Protein AF-A0A0J5GHK7-F1 (afdb_monomer)

Radius of gyration: 38.24 Å; Cα contacts (8 Å, |Δi|>4): 90; chains: 1; bounding box: 72×22×119 Å

Foldseek 3Di:
DVVVVVVVVVVVVVVVVVVVVVVVVVVVVVVVVVVVVVVVVVVVVVVLVVQLVVLLVVLVVVLVVQLVVLVVVLVVVLVCLCVVQPQPHDWAALVVVQVVVCVVVVHDGDPVCRVVRDTHRPSVVSSVVSVVVSVVSSVVSVVVSVVSSVVSSVD

Mean predicted aligned error: 7.64 Å

Secondary structure (DSSP, 8-state):
-HHHHHHHHHHHHHHHHHHHHHHHHHHHHHHHHHHHHHHHHHHHHHHHHHHHHHHHHHHHHHHHHHHHHHHHHHHHHHHHHHHHS-TTSPPBPHHHHHHHHHHHHT----GGGGTTPPPB-HHHHHHHHHHHHHHHHHHHHHHHHHHHHHHHHT-

Structure (mmCIF, N/CA/C/O backbone):
data_AF-A0A0J5GHK7-F1
#
_entry.id   AF-A0A0J5GHK7-F1
#
loop_
_atom_site.group_PDB
_atom_site.id
_atom_site.type_symbol
_atom_site.label_atom_id
_atom_site.label_alt_id
_atom_site.label_comp_id
_atom_site.label_asym_id
_atom_site.label_entity_id
_atom_site.label_seq_id
_atom_site.pdbx_PDB_ins_code
_atom_site.Cartn_x
_atom_site.Cartn_y
_atom_site.Cartn_z
_atom_site.occupancy
_atom_site.B_iso_or_equiv
_atom_site.auth_seq_id
_atom_site.auth_comp_id
_atom_site.auth_asym_id
_atom_site.auth_atom_id
_atom_site.pdbx_PDB_model_num
ATOM 1 N N . MET A 1 1 ? 35.322 -12.577 -87.620 1.00 59.97 1 MET A N 1
ATOM 2 C CA . MET A 1 1 ? 34.103 -12.730 -86.787 1.00 59.97 1 MET A CA 1
ATOM 3 C C . MET A 1 1 ? 34.398 -13.247 -85.381 1.00 59.97 1 MET A C 1
ATOM 5 O O . MET A 1 1 ? 34.028 -12.570 -84.433 1.00 59.97 1 MET A O 1
ATOM 9 N N . LEU A 1 2 ? 35.104 -14.375 -85.221 1.00 67.56 2 LEU A N 1
ATOM 10 C CA . LEU A 1 2 ? 35.349 -15.012 -83.913 1.00 67.56 2 LEU A CA 1
ATOM 11 C C . LEU A 1 2 ? 36.023 -14.091 -82.870 1.00 67.56 2 LEU A C 1
ATOM 13 O O . LEU A 1 2 ? 35.611 -14.043 -81.716 1.00 67.56 2 LEU A O 1
ATOM 17 N N . GLN A 1 3 ? 36.999 -13.280 -83.288 1.00 76.12 3 GLN A N 1
ATOM 18 C CA . GLN A 1 3 ? 37.714 -12.345 -82.407 1.00 76.12 3 GLN A CA 1
ATOM 19 C C . GLN A 1 3 ? 36.841 -11.184 -81.893 1.00 76.12 3 GLN A C 1
ATOM 21 O O . GLN A 1 3 ? 37.066 -10.679 -80.798 1.00 76.12 3 GLN A O 1
ATOM 26 N N . ILE A 1 4 ? 35.829 -10.763 -82.660 1.00 78.06 4 ILE A N 1
ATOM 27 C CA . ILE A 1 4 ? 34.881 -9.719 -82.237 1.00 78.06 4 ILE A CA 1
ATOM 28 C C . ILE A 1 4 ? 33.934 -10.291 -81.175 1.00 78.06 4 ILE A C 1
ATOM 30 O O . ILE A 1 4 ? 33.697 -9.644 -80.160 1.00 78.06 4 ILE A O 1
ATOM 34 N N . ILE A 1 5 ? 33.477 -11.534 -81.360 1.00 83.50 5 ILE A N 1
ATOM 35 C CA . ILE A 1 5 ? 32.614 -12.248 -80.407 1.00 83.50 5 ILE A CA 1
ATOM 36 C C . ILE A 1 5 ? 33.322 -12.427 -79.053 1.00 83.50 5 ILE A C 1
ATOM 38 O O . ILE A 1 5 ? 32.746 -12.104 -78.018 1.00 83.50 5 ILE A O 1
ATOM 42 N N . TYR A 1 6 ? 34.594 -12.841 -79.044 1.00 86.69 6 TYR A N 1
ATOM 43 C CA . TYR A 1 6 ? 35.375 -12.974 -77.805 1.00 86.69 6 TYR A CA 1
ATOM 44 C C . TYR A 1 6 ? 35.573 -11.649 -77.055 1.00 86.69 6 TYR A C 1
ATOM 46 O O . TYR A 1 6 ? 35.538 -11.633 -75.827 1.00 86.69 6 TYR A O 1
ATOM 54 N N . ARG A 1 7 ? 35.748 -10.526 -77.765 1.00 85.81 7 ARG A N 1
ATOM 55 C CA . ARG A 1 7 ? 35.873 -9.200 -77.132 1.00 85.81 7 ARG A CA 1
ATOM 56 C C . ARG A 1 7 ? 34.568 -8.774 -76.460 1.00 85.81 7 ARG A C 1
ATOM 58 O O . ARG A 1 7 ? 34.609 -8.279 -75.340 1.00 85.81 7 ARG A O 1
ATOM 65 N N . TRP A 1 8 ? 33.424 -9.012 -77.101 1.00 89.19 8 TRP A N 1
ATOM 66 C CA . TRP A 1 8 ? 32.116 -8.744 -76.496 1.00 89.19 8 TRP A CA 1
ATOM 67 C C . TRP A 1 8 ? 31.829 -9.646 -75.292 1.00 89.19 8 TRP A C 1
ATOM 69 O O . TRP A 1 8 ? 31.352 -9.154 -74.274 1.00 89.19 8 TRP A O 1
ATOM 79 N N . LEU A 1 9 ? 32.188 -10.932 -75.357 1.00 91.31 9 LEU A N 1
ATOM 80 C CA . LEU A 1 9 ? 32.082 -11.844 -74.211 1.00 91.31 9 LEU A CA 1
ATOM 81 C C . LEU A 1 9 ? 32.962 -11.399 -73.036 1.00 91.31 9 LEU A C 1
ATOM 83 O O . LEU A 1 9 ? 32.498 -11.391 -71.899 1.00 91.31 9 LEU A O 1
ATOM 87 N N . ALA A 1 10 ? 34.201 -10.976 -73.300 1.00 90.62 10 ALA A N 1
ATOM 88 C CA . ALA A 1 10 ? 35.095 -10.455 -72.268 1.00 90.62 10 ALA A CA 1
ATOM 89 C C . ALA A 1 10 ? 34.550 -9.168 -71.624 1.00 90.62 10 ALA A C 1
ATOM 91 O O . ALA A 1 10 ? 34.619 -9.015 -70.406 1.00 90.62 10 ALA A O 1
ATOM 92 N N . LEU A 1 11 ? 33.962 -8.265 -72.417 1.00 92.06 11 LEU A N 1
ATOM 93 C CA . LEU A 1 11 ? 33.327 -7.047 -71.906 1.00 92.06 11 LEU A CA 1
ATOM 94 C C . LEU A 1 11 ? 32.086 -7.350 -71.056 1.00 92.06 11 LEU A C 1
ATOM 96 O O . LEU A 1 11 ? 31.914 -6.739 -70.005 1.00 92.06 11 LEU A O 1
ATOM 100 N N . LEU A 1 12 ? 31.250 -8.307 -71.466 1.00 93.56 12 LEU A N 1
ATOM 101 C CA . LEU A 1 12 ? 30.091 -8.741 -70.680 1.00 93.56 12 LEU A CA 1
ATOM 102 C C . LEU A 1 12 ? 30.509 -9.400 -69.363 1.00 93.56 12 LEU A C 1
ATOM 104 O O . LEU A 1 12 ? 29.939 -9.092 -68.319 1.00 93.56 12 LEU A O 1
ATOM 108 N N . ALA A 1 13 ? 31.531 -10.258 -69.394 1.00 93.69 13 ALA A N 1
ATOM 109 C CA . ALA A 1 13 ? 32.087 -10.866 -68.190 1.00 93.69 13 ALA A CA 1
ATOM 110 C C . ALA A 1 13 ? 32.645 -9.803 -67.230 1.00 93.69 13 ALA A C 1
ATOM 112 O O . ALA A 1 13 ? 32.375 -9.851 -66.030 1.00 93.69 13 ALA A O 1
ATOM 113 N N . LEU A 1 14 ? 33.361 -8.803 -67.757 1.00 94.19 14 LEU A N 1
ATOM 114 C CA . LEU A 1 14 ? 33.880 -7.687 -66.968 1.00 94.19 14 LEU A CA 1
ATOM 115 C C . LEU A 1 14 ? 32.752 -6.843 -66.358 1.00 94.19 14 LEU A C 1
ATOM 117 O O . LEU A 1 14 ? 32.805 -6.512 -65.175 1.00 94.19 14 LEU A O 1
ATOM 121 N N . ALA A 1 15 ? 31.716 -6.526 -67.136 1.00 93.69 15 ALA A N 1
ATOM 122 C CA . ALA A 1 15 ? 30.556 -5.785 -66.650 1.00 93.69 15 ALA A CA 1
ATOM 123 C C . ALA A 1 15 ? 29.826 -6.551 -65.533 1.00 93.69 15 ALA A C 1
ATOM 125 O O . ALA A 1 15 ? 29.527 -5.976 -64.488 1.00 93.69 15 ALA A O 1
ATOM 126 N N . GLY A 1 16 ? 29.611 -7.859 -65.710 1.00 95.75 16 GLY A N 1
ATOM 127 C CA . GLY A 1 16 ? 29.026 -8.723 -64.684 1.00 95.75 16 GLY A CA 1
ATOM 128 C C . GLY A 1 16 ? 29.860 -8.766 -63.402 1.00 95.75 16 GLY A C 1
ATOM 129 O O . GLY A 1 16 ? 29.308 -8.637 -62.310 1.00 95.75 16 GLY A O 1
ATOM 130 N N . ALA A 1 17 ? 31.188 -8.867 -63.520 1.00 94.56 17 ALA A N 1
ATOM 131 C CA . ALA A 1 17 ? 32.093 -8.864 -62.372 1.00 94.56 17 ALA A CA 1
ATOM 132 C C . ALA A 1 17 ? 32.051 -7.538 -61.592 1.00 94.56 17 ALA A C 1
ATOM 134 O O . ALA A 1 17 ? 32.010 -7.553 -60.362 1.00 94.56 17 ALA A O 1
ATOM 135 N N . LEU A 1 18 ? 32.006 -6.395 -62.285 1.00 95.38 18 LEU A N 1
ATOM 136 C CA . LEU A 1 18 ? 31.895 -5.078 -61.649 1.00 95.38 18 LEU A CA 1
ATOM 137 C C . LEU A 1 18 ? 30.556 -4.897 -60.921 1.00 95.38 18 LEU A C 1
ATOM 139 O O . LEU A 1 18 ? 30.536 -4.375 -59.805 1.00 95.38 18 LEU A O 1
ATOM 143 N N . LEU A 1 19 ? 29.452 -5.362 -61.514 1.00 93.81 19 LEU A N 1
ATOM 144 C CA . LEU A 1 19 ? 28.129 -5.327 -60.883 1.00 93.81 19 LEU A CA 1
ATOM 145 C C . LEU A 1 19 ? 28.069 -6.225 -59.640 1.00 93.81 19 LEU A C 1
ATOM 147 O O . LEU A 1 19 ? 27.614 -5.777 -58.588 1.00 93.81 19 LEU A O 1
ATOM 151 N N . ALA A 1 20 ? 28.575 -7.458 -59.732 1.00 92.31 20 ALA A N 1
ATOM 152 C CA . ALA A 1 20 ? 28.639 -8.383 -58.602 1.00 92.31 20 ALA A CA 1
ATOM 153 C C . ALA A 1 20 ? 29.509 -7.826 -57.464 1.00 92.31 20 ALA A C 1
ATOM 155 O O . ALA A 1 20 ? 29.100 -7.846 -56.305 1.00 92.31 20 ALA A O 1
ATOM 156 N N . PHE A 1 21 ? 30.674 -7.262 -57.792 1.00 92.81 21 PHE A N 1
ATOM 157 C CA . PHE A 1 21 ? 31.558 -6.630 -56.814 1.00 92.81 21 PHE A CA 1
ATOM 158 C C . PHE A 1 21 ? 30.896 -5.428 -56.125 1.00 92.81 21 PHE A C 1
ATOM 160 O O . PHE A 1 21 ? 30.959 -5.304 -54.901 1.00 92.81 21 PHE A O 1
ATOM 167 N N . GLY A 1 22 ? 30.222 -4.565 -56.893 1.00 92.56 22 GLY A N 1
ATOM 168 C CA . GLY A 1 22 ? 29.459 -3.440 -56.354 1.00 92.56 22 GLY A CA 1
ATOM 169 C C . GLY A 1 22 ? 28.332 -3.885 -55.418 1.00 92.56 22 GLY A C 1
ATOM 170 O O . GLY A 1 22 ? 28.167 -3.303 -54.347 1.00 92.56 22 GLY A O 1
ATOM 171 N N . TRP A 1 23 ? 27.604 -4.947 -55.779 1.00 94.12 23 TRP A N 1
ATOM 172 C CA . TRP A 1 23 ? 26.532 -5.510 -54.956 1.00 94.12 23 TRP A CA 1
ATOM 173 C C . TRP A 1 23 ? 27.055 -6.119 -53.652 1.00 94.12 23 TRP A C 1
ATOM 175 O O . TRP A 1 23 ? 26.555 -5.767 -52.588 1.00 94.12 23 TRP A O 1
ATOM 185 N N . VAL A 1 24 ? 28.099 -6.956 -53.707 1.00 93.25 24 VAL A N 1
ATOM 186 C CA . VAL A 1 24 ? 28.701 -7.573 -52.509 1.00 93.25 24 VAL A CA 1
ATOM 187 C C . VAL A 1 24 ? 29.229 -6.507 -51.552 1.00 93.25 24 VAL A C 1
ATOM 189 O O . VAL A 1 24 ? 28.934 -6.558 -50.361 1.00 93.25 24 VAL A O 1
ATOM 192 N N . LYS A 1 25 ? 29.953 -5.504 -52.066 1.00 92.25 25 LYS A N 1
ATOM 193 C CA . LYS A 1 25 ? 30.497 -4.410 -51.247 1.00 92.25 25 LYS A CA 1
ATOM 194 C C . LYS A 1 25 ? 29.400 -3.515 -50.661 1.00 92.25 25 LYS A C 1
ATOM 196 O O . LYS A 1 25 ? 29.524 -3.035 -49.537 1.00 92.25 25 LYS A O 1
ATOM 201 N N . GLY A 1 26 ? 28.333 -3.269 -51.422 1.00 89.19 26 GLY A N 1
ATOM 202 C CA . GLY A 1 26 ? 27.167 -2.530 -50.943 1.00 89.19 26 GLY A CA 1
ATOM 203 C C . GLY A 1 26 ? 26.427 -3.285 -49.837 1.00 89.19 26 GLY A C 1
ATOM 204 O O . GLY A 1 26 ? 26.137 -2.705 -48.793 1.00 89.19 26 GLY A O 1
ATOM 205 N N . ALA A 1 27 ? 26.174 -4.580 -50.043 1.00 91.62 27 ALA A N 1
ATOM 206 C CA . ALA A 1 27 ? 25.505 -5.448 -49.080 1.00 91.62 27 ALA A CA 1
ATOM 207 C C . ALA A 1 27 ? 26.310 -5.587 -47.780 1.00 91.62 27 ALA A C 1
ATOM 209 O O . ALA A 1 27 ? 25.740 -5.425 -46.704 1.00 91.62 27 ALA A O 1
ATOM 210 N N . SER A 1 28 ? 27.630 -5.796 -47.867 1.00 89.25 28 SER A N 1
ATOM 211 C CA . SER A 1 28 ? 28.493 -5.882 -46.683 1.00 89.25 28 SER A CA 1
ATOM 212 C C . SER A 1 28 ? 28.500 -4.574 -45.888 1.00 89.25 28 SER A C 1
ATOM 214 O O . SER A 1 28 ? 28.330 -4.593 -44.679 1.00 89.25 28 SER A O 1
ATOM 216 N N . HIS A 1 29 ? 28.589 -3.420 -46.559 1.00 89.69 29 HIS A N 1
ATOM 217 C CA . HIS A 1 29 ? 28.579 -2.115 -45.887 1.00 89.69 29 HIS A CA 1
ATOM 218 C C . HIS A 1 29 ? 27.265 -1.819 -45.151 1.00 89.69 29 HIS A C 1
ATOM 220 O O . HIS A 1 29 ? 27.265 -1.181 -44.098 1.00 89.69 29 HIS A O 1
ATOM 226 N N . VAL A 1 30 ? 26.129 -2.251 -45.706 1.00 90.81 30 VAL A N 1
ATOM 227 C CA . VAL A 1 30 ? 24.826 -2.120 -45.036 1.00 90.81 30 VAL A CA 1
ATOM 228 C C . VAL A 1 30 ? 24.726 -3.088 -43.859 1.00 90.81 30 VAL A C 1
ATOM 230 O O . VAL A 1 30 ? 24.266 -2.678 -42.795 1.00 90.81 30 VAL A O 1
ATOM 233 N N . GLN A 1 31 ? 25.192 -4.327 -44.028 1.00 92.94 31 GLN A N 1
ATOM 234 C CA . GLN A 1 31 ? 25.210 -5.335 -42.971 1.00 92.94 31 GLN A CA 1
ATOM 235 C C . GLN A 1 31 ? 26.069 -4.885 -41.782 1.00 92.94 31 GLN A C 1
ATOM 237 O O . GLN A 1 31 ? 25.574 -4.871 -40.661 1.00 92.94 31 GLN A O 1
ATOM 242 N N . ASP A 1 32 ? 27.283 -4.386 -42.023 1.00 92.88 32 ASP A N 1
ATOM 243 C CA . ASP A 1 32 ? 28.177 -3.885 -40.971 1.00 92.88 32 ASP A CA 1
ATOM 244 C C . ASP A 1 32 ? 27.538 -2.735 -40.178 1.00 92.88 32 ASP A C 1
ATOM 246 O O . ASP A 1 32 ? 27.628 -2.670 -38.950 1.00 92.88 32 ASP A O 1
ATOM 250 N N . LYS A 1 33 ? 26.846 -1.818 -40.869 1.00 93.00 33 LYS A N 1
ATOM 251 C CA . LYS A 1 33 ? 26.110 -0.723 -40.221 1.00 93.00 33 LYS A CA 1
ATOM 252 C C . LYS A 1 33 ? 24.925 -1.224 -39.407 1.00 93.00 33 LYS A C 1
ATOM 254 O O . LYS A 1 33 ? 24.677 -0.693 -38.325 1.00 93.00 33 LYS A O 1
ATOM 259 N N . LEU A 1 34 ? 24.187 -2.199 -39.932 1.00 93.88 34 LEU A N 1
ATOM 260 C CA . LEU A 1 34 ? 23.054 -2.802 -39.244 1.00 93.88 34 LEU A CA 1
ATOM 261 C C . LEU A 1 34 ? 23.522 -3.542 -37.989 1.00 93.88 34 LEU A C 1
ATOM 263 O O . LEU A 1 34 ? 22.956 -3.338 -36.920 1.00 93.88 34 LEU A O 1
ATOM 267 N N . ASP A 1 35 ? 24.590 -4.327 -38.089 1.00 94.81 35 ASP A N 1
ATOM 268 C CA . ASP A 1 35 ? 25.161 -5.072 -36.971 1.00 94.81 35 ASP A CA 1
ATOM 269 C C . ASP A 1 35 ? 25.728 -4.131 -35.908 1.00 94.81 35 ASP A C 1
ATOM 271 O O . ASP A 1 35 ? 25.443 -4.299 -34.722 1.00 94.81 35 ASP A O 1
ATOM 275 N N . ALA A 1 36 ? 26.431 -3.068 -36.308 1.00 94.44 36 ALA A N 1
ATOM 276 C CA . ALA A 1 36 ? 26.886 -2.034 -35.382 1.00 94.44 36 ALA A CA 1
ATOM 277 C C . ALA A 1 36 ? 25.712 -1.318 -34.687 1.00 94.44 36 ALA A C 1
ATOM 279 O O . ALA A 1 36 ? 25.750 -1.091 -33.473 1.00 94.44 36 ALA A O 1
ATOM 280 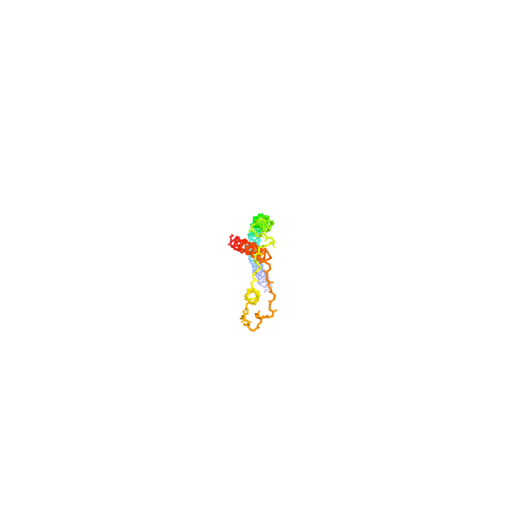N N . ALA A 1 37 ? 24.645 -0.989 -35.425 1.00 94.56 37 ALA A N 1
ATOM 281 C CA . ALA A 1 37 ? 23.440 -0.395 -34.854 1.00 94.56 37 ALA A CA 1
ATOM 282 C C . ALA A 1 37 ? 22.754 -1.356 -33.871 1.00 94.56 37 ALA A C 1
ATOM 284 O O . ALA A 1 37 ? 22.426 -0.943 -32.756 1.00 94.56 37 ALA A O 1
ATOM 285 N N . ASN A 1 38 ? 22.625 -2.635 -34.227 1.00 96.00 38 ASN A N 1
ATOM 286 C CA . ASN A 1 38 ? 22.054 -3.679 -33.381 1.00 96.00 38 ASN A CA 1
ATOM 287 C C . ASN A 1 38 ? 22.867 -3.873 -32.097 1.00 96.00 38 ASN A C 1
ATOM 289 O O . ASN A 1 38 ? 22.286 -3.879 -31.016 1.00 96.00 38 ASN A O 1
ATOM 293 N N . LEU A 1 39 ? 24.198 -3.953 -32.186 1.00 95.56 39 LEU A N 1
ATOM 294 C CA . LEU A 1 39 ? 25.091 -4.036 -31.024 1.00 95.56 39 LEU A CA 1
ATOM 295 C C . LEU A 1 39 ? 24.962 -2.810 -30.112 1.00 95.56 39 LEU A C 1
ATOM 297 O O . LEU A 1 39 ? 24.911 -2.935 -28.890 1.00 95.56 39 LEU A O 1
ATOM 301 N N . SER A 1 40 ? 24.863 -1.610 -30.690 1.00 93.44 40 SER A N 1
ATOM 302 C CA . SER A 1 40 ? 24.670 -0.391 -29.900 1.00 93.44 40 SER A CA 1
ATOM 303 C C . SER A 1 40 ? 23.298 -0.353 -29.217 1.00 93.44 40 SER A C 1
ATOM 305 O O . SER A 1 40 ? 23.188 0.074 -28.065 1.00 93.44 40 SER A O 1
ATOM 307 N N . ALA A 1 41 ? 22.251 -0.833 -29.894 1.00 94.25 41 ALA A N 1
ATOM 308 C CA . ALA A 1 41 ? 20.902 -0.912 -29.355 1.00 94.25 41 ALA A CA 1
ATOM 309 C C . ALA A 1 41 ? 20.823 -1.946 -28.225 1.00 94.25 41 ALA A C 1
ATOM 311 O O . ALA A 1 41 ? 20.310 -1.630 -27.152 1.00 94.25 41 ALA A O 1
ATOM 312 N N . THR A 1 42 ? 21.393 -3.141 -28.410 1.00 95.31 42 THR A N 1
ATOM 313 C CA . THR A 1 42 ? 21.425 -4.175 -27.367 1.00 95.31 42 THR A CA 1
ATOM 314 C C . THR A 1 42 ? 22.213 -3.705 -26.150 1.00 95.31 42 THR A C 1
ATOM 316 O O . THR A 1 42 ? 21.698 -3.803 -25.036 1.00 95.31 42 THR A O 1
ATOM 319 N N . ALA A 1 43 ? 23.383 -3.086 -26.337 1.00 95.69 43 ALA A N 1
ATOM 320 C CA . ALA A 1 43 ? 24.157 -2.508 -25.240 1.00 95.69 43 ALA A CA 1
ATOM 321 C C . ALA A 1 43 ? 23.360 -1.443 -24.467 1.00 95.69 43 ALA A C 1
ATOM 323 O O . ALA A 1 43 ? 23.290 -1.493 -23.240 1.00 95.69 43 ALA A O 1
ATOM 324 N N . ARG A 1 44 ? 22.681 -0.518 -25.164 1.00 94.00 44 ARG A N 1
ATOM 325 C CA . ARG A 1 44 ? 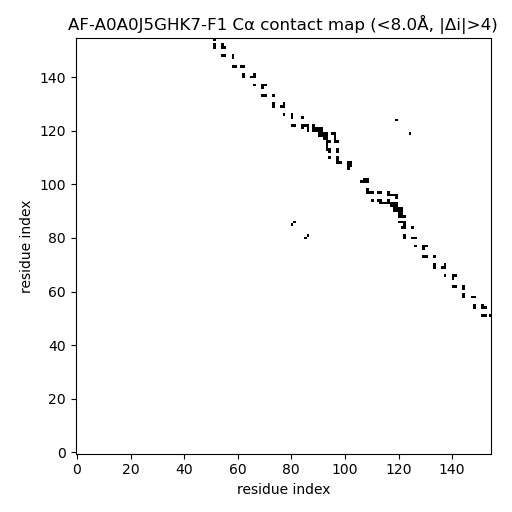21.811 0.486 -24.521 1.00 94.00 44 ARG A CA 1
ATOM 326 C C . ARG A 1 44 ? 20.678 -0.165 -23.732 1.00 94.00 44 ARG A C 1
ATOM 328 O O . ARG A 1 44 ? 20.452 0.208 -22.585 1.00 94.00 44 ARG A O 1
ATOM 335 N N . THR A 1 45 ? 19.997 -1.155 -24.311 1.00 94.56 45 THR A N 1
ATOM 336 C CA . THR A 1 45 ? 18.913 -1.864 -23.611 1.00 94.56 45 THR A CA 1
ATOM 337 C C . THR A 1 45 ? 19.421 -2.624 -22.388 1.00 94.56 45 THR A C 1
ATOM 339 O O . THR A 1 45 ? 18.736 -2.639 -21.370 1.00 94.56 45 THR A O 1
ATOM 342 N N . ALA A 1 46 ? 20.623 -3.205 -22.443 1.00 95.56 46 ALA A N 1
ATOM 343 C CA . ALA A 1 46 ? 21.231 -3.892 -21.309 1.00 95.56 46 ALA A CA 1
ATOM 344 C C . ALA A 1 46 ? 21.545 -2.919 -20.163 1.00 95.56 46 ALA A C 1
ATOM 346 O O . ALA A 1 46 ? 21.213 -3.209 -19.018 1.00 95.56 46 ALA A O 1
ATOM 347 N N . ILE A 1 47 ? 22.097 -1.739 -20.473 1.00 94.94 47 ILE A N 1
ATOM 348 C CA . ILE A 1 47 ? 22.383 -0.693 -19.478 1.00 94.94 47 ILE A CA 1
ATOM 349 C C . ILE A 1 47 ? 21.092 -0.189 -18.825 1.00 94.94 47 ILE A C 1
ATOM 351 O O . ILE A 1 47 ? 21.031 -0.066 -17.604 1.00 94.94 47 ILE A O 1
ATOM 355 N N . VAL A 1 48 ? 20.050 0.082 -19.618 1.00 95.25 48 VAL A N 1
ATOM 356 C CA . VAL A 1 48 ? 18.746 0.517 -19.087 1.00 95.25 48 VAL A CA 1
ATOM 357 C C . VAL A 1 48 ? 18.147 -0.562 -18.187 1.00 95.25 48 VAL A C 1
ATOM 359 O O . VAL A 1 48 ? 17.770 -0.267 -17.058 1.00 95.25 48 VAL A O 1
ATOM 362 N N . ARG A 1 49 ? 18.140 -1.826 -18.628 1.00 94.69 49 ARG A N 1
ATOM 363 C CA . ARG A 1 49 ? 17.652 -2.953 -17.816 1.00 94.69 49 ARG A CA 1
ATOM 364 C C . ARG A 1 49 ? 18.427 -3.109 -16.513 1.00 94.69 49 ARG A C 1
ATOM 366 O O . ARG A 1 49 ? 17.820 -3.368 -15.480 1.00 94.69 49 ARG A O 1
ATOM 373 N N . GLN A 1 50 ? 19.748 -2.939 -16.548 1.00 96.12 50 GLN A N 1
ATOM 374 C CA . GLN A 1 50 ? 20.573 -2.986 -15.346 1.00 96.12 50 GLN A CA 1
ATOM 375 C C . GLN A 1 50 ? 20.174 -1.877 -14.364 1.00 96.12 50 GLN A C 1
ATOM 377 O O . GLN A 1 50 ? 19.907 -2.166 -13.200 1.00 96.12 50 GLN A O 1
ATOM 382 N N . ARG A 1 51 ? 20.054 -0.629 -14.833 1.00 94.88 51 ARG A N 1
ATOM 383 C CA . ARG A 1 51 ? 19.630 0.503 -13.991 1.00 94.88 51 ARG A CA 1
ATOM 384 C C . ARG A 1 51 ? 18.231 0.304 -13.414 1.00 94.88 51 ARG A C 1
ATOM 386 O O . ARG A 1 51 ? 18.021 0.544 -12.230 1.00 94.88 51 ARG A O 1
ATOM 393 N N . GLN A 1 52 ? 17.294 -0.187 -14.222 1.00 96.00 52 GLN A N 1
ATOM 394 C CA . GLN A 1 52 ? 15.934 -0.511 -13.789 1.00 96.00 52 GLN A CA 1
ATOM 395 C C . GLN A 1 52 ? 15.914 -1.601 -12.709 1.00 96.00 52 GLN A C 1
ATOM 397 O O . GLN A 1 52 ? 15.166 -1.489 -11.732 1.00 96.00 52 GLN A O 1
ATOM 402 N N . ALA A 1 53 ? 16.756 -2.631 -12.842 1.00 96.25 53 ALA A N 1
ATOM 403 C CA . ALA A 1 53 ? 16.902 -3.684 -11.842 1.00 96.25 53 ALA A CA 1
ATOM 404 C C . ALA A 1 53 ? 17.498 -3.144 -10.531 1.00 96.25 53 ALA A C 1
ATOM 406 O O . ALA A 1 53 ? 16.949 -3.393 -9.459 1.00 96.25 53 ALA A O 1
ATOM 407 N N . GLU A 1 54 ? 18.566 -2.347 -10.608 1.00 96.50 54 GLU A N 1
ATOM 408 C CA . GLU A 1 54 ? 19.180 -1.698 -9.442 1.00 96.50 54 GLU A CA 1
ATOM 409 C C . GLU A 1 54 ? 18.185 -0.772 -8.725 1.00 96.50 54 GLU A C 1
ATOM 411 O O . GLU A 1 54 ? 18.021 -0.856 -7.506 1.00 96.50 54 GLU A O 1
ATOM 416 N N . ALA A 1 55 ? 17.456 0.058 -9.474 1.00 96.31 55 ALA A N 1
ATOM 417 C CA . ALA A 1 55 ? 16.418 0.930 -8.935 1.00 96.31 55 ALA A CA 1
ATOM 418 C C . ALA A 1 55 ? 15.280 0.136 -8.275 1.00 96.31 55 ALA A C 1
ATOM 420 O O . ALA A 1 55 ? 14.794 0.518 -7.209 1.00 96.31 55 ALA A O 1
ATOM 421 N N . THR A 1 56 ? 14.888 -0.998 -8.863 1.00 97.38 56 THR A N 1
ATOM 422 C CA . THR A 1 56 ? 13.883 -1.898 -8.282 1.00 97.38 56 THR A CA 1
ATOM 423 C C . THR A 1 56 ? 14.344 -2.436 -6.931 1.00 97.38 56 THR A C 1
ATOM 425 O O . THR A 1 56 ? 13.603 -2.339 -5.955 1.00 97.38 56 THR A O 1
ATOM 428 N N . VAL A 1 57 ? 15.581 -2.935 -6.836 1.00 98.06 57 VAL A N 1
ATOM 429 C CA . VAL A 1 57 ? 16.144 -3.434 -5.570 1.00 98.06 57 VAL A CA 1
ATOM 430 C C . VAL A 1 57 ? 16.173 -2.334 -4.509 1.00 98.06 57 VAL A C 1
ATOM 432 O O . VAL A 1 57 ? 15.774 -2.567 -3.367 1.00 98.06 57 VAL A O 1
ATOM 435 N N . GLN A 1 58 ? 16.591 -1.119 -4.873 1.00 97.31 58 GLN A N 1
ATOM 436 C CA . GLN A 1 58 ? 16.612 0.015 -3.946 1.00 97.31 58 GLN A CA 1
ATOM 437 C C . GLN A 1 58 ? 15.219 0.381 -3.421 1.00 97.31 58 GLN A C 1
ATOM 439 O O . GLN A 1 58 ? 15.062 0.595 -2.216 1.00 97.31 58 GLN A O 1
ATOM 444 N N . VAL A 1 59 ? 14.208 0.454 -4.294 1.00 97.88 59 VAL A N 1
ATOM 445 C CA . VAL A 1 59 ? 12.834 0.775 -3.878 1.00 97.88 59 VAL A CA 1
ATOM 446 C C . VAL A 1 59 ? 12.263 -0.329 -2.995 1.00 97.88 59 VAL A C 1
ATOM 448 O O . VAL A 1 59 ? 11.730 -0.023 -1.931 1.00 97.88 59 VAL A O 1
ATOM 451 N N . LEU A 1 60 ? 12.436 -1.599 -3.372 1.00 97.81 60 LEU A N 1
ATOM 452 C CA . LEU A 1 60 ? 11.964 -2.732 -2.572 1.00 97.81 60 LEU A CA 1
ATOM 453 C C . LEU A 1 60 ? 12.616 -2.769 -1.189 1.00 97.81 60 LEU A C 1
ATOM 455 O O . LEU A 1 60 ? 11.931 -2.994 -0.196 1.00 97.81 60 LEU A O 1
ATOM 459 N N . THR A 1 61 ? 13.917 -2.487 -1.107 1.00 98.25 61 THR A N 1
ATOM 460 C CA . THR A 1 61 ? 14.644 -2.462 0.170 1.00 98.25 61 THR A CA 1
ATOM 461 C C . THR A 1 61 ? 14.068 -1.394 1.101 1.00 98.25 61 THR A C 1
ATOM 463 O O . THR A 1 61 ? 13.755 -1.679 2.254 1.00 98.25 61 THR A O 1
ATOM 466 N N . LYS A 1 62 ? 13.864 -0.173 0.588 1.00 97.25 62 LYS A N 1
ATO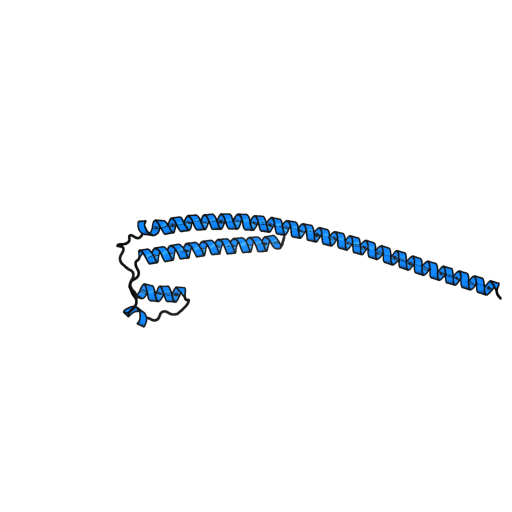M 467 C CA . LYS A 1 62 ? 13.266 0.933 1.353 1.00 97.25 62 LYS A CA 1
ATOM 468 C C . LYS A 1 62 ? 11.821 0.642 1.753 1.00 97.25 62 LYS A C 1
ATOM 470 O O . LYS A 1 62 ? 11.434 0.938 2.877 1.00 97.25 62 LYS A O 1
ATOM 475 N N . TYR A 1 63 ? 11.037 0.071 0.844 1.00 98.12 63 TYR A N 1
ATOM 476 C CA . TYR A 1 63 ? 9.644 -0.290 1.088 1.00 98.12 63 TYR A CA 1
ATOM 477 C C . TYR A 1 63 ? 9.509 -1.303 2.227 1.00 98.12 63 TYR A C 1
ATOM 479 O O . TYR A 1 63 ? 8.754 -1.071 3.168 1.00 98.12 63 TYR A O 1
ATOM 487 N N . VAL A 1 64 ? 10.277 -2.396 2.180 1.00 98.19 64 VAL A N 1
ATOM 488 C CA . VAL A 1 64 ? 10.230 -3.439 3.214 1.00 98.19 64 VAL A CA 1
ATOM 489 C C . VAL A 1 64 ? 10.624 -2.878 4.581 1.00 98.19 64 VAL A C 1
ATOM 491 O O . VAL A 1 64 ? 9.962 -3.175 5.574 1.00 98.19 64 VAL A O 1
ATOM 494 N N . ASP A 1 65 ? 11.656 -2.034 4.641 1.00 98.38 65 ASP A N 1
ATOM 495 C CA . ASP A 1 65 ? 12.085 -1.383 5.884 1.00 98.38 65 ASP A CA 1
ATOM 496 C C . ASP A 1 65 ? 10.998 -0.459 6.470 1.00 98.38 65 ASP A C 1
ATOM 498 O O . ASP A 1 65 ? 10.669 -0.526 7.661 1.00 98.38 65 ASP A O 1
ATOM 502 N N . ARG A 1 66 ? 10.362 0.350 5.613 1.00 97.75 66 ARG A N 1
ATOM 503 C CA . ARG A 1 66 ? 9.253 1.240 5.989 1.00 97.75 66 ARG A CA 1
ATOM 504 C C . ARG A 1 66 ? 8.053 0.466 6.519 1.00 97.75 66 ARG A C 1
ATOM 506 O O . ARG A 1 66 ? 7.586 0.766 7.617 1.00 97.75 66 ARG A O 1
ATOM 513 N N . VAL A 1 67 ? 7.589 -0.549 5.789 1.00 97.62 67 VAL A N 1
ATOM 514 C CA . VAL A 1 67 ? 6.449 -1.376 6.212 1.00 97.62 67 VAL A CA 1
ATOM 515 C C . VAL A 1 67 ? 6.758 -2.096 7.516 1.00 97.62 67 VAL A C 1
ATOM 517 O O . VAL A 1 67 ? 5.935 -2.065 8.422 1.00 97.62 67 VAL A O 1
ATOM 520 N N . ARG A 1 68 ? 7.962 -2.658 7.680 1.00 98.19 68 ARG A N 1
ATOM 521 C CA . ARG A 1 68 ? 8.364 -3.296 8.942 1.00 98.19 68 ARG A CA 1
ATOM 522 C C . ARG A 1 68 ? 8.294 -2.326 10.122 1.00 98.19 68 ARG A C 1
ATOM 524 O O . ARG A 1 68 ? 7.824 -2.700 11.194 1.00 98.19 68 ARG A O 1
ATOM 531 N N . THR A 1 69 ? 8.740 -1.089 9.922 1.00 98.19 69 THR A N 1
ATOM 532 C CA . THR A 1 69 ? 8.685 -0.038 10.947 1.00 98.19 69 THR A CA 1
ATOM 533 C C . THR A 1 69 ? 7.242 0.336 11.291 1.00 98.19 69 THR A C 1
ATOM 535 O O . THR A 1 69 ? 6.892 0.435 12.467 1.00 98.19 69 THR A O 1
ATOM 538 N N . VAL A 1 70 ? 6.390 0.521 10.278 1.00 98.25 70 VAL A N 1
ATOM 539 C CA . VAL A 1 70 ? 4.961 0.823 10.458 1.00 98.25 70 VAL A CA 1
ATOM 540 C C . VAL A 1 70 ? 4.249 -0.312 11.190 1.00 98.25 70 VAL A C 1
ATOM 542 O O . VAL A 1 70 ? 3.539 -0.042 12.158 1.00 98.25 70 VAL A O 1
ATOM 545 N N . HIS A 1 71 ? 4.499 -1.555 10.783 1.00 98.19 71 HIS A N 1
ATOM 546 C CA . HIS A 1 71 ? 3.929 -2.755 11.380 1.00 98.19 71 HIS A CA 1
ATOM 547 C C . HIS A 1 71 ? 4.305 -2.894 12.855 1.00 98.19 71 HIS A C 1
ATOM 549 O O . HIS A 1 71 ? 3.428 -2.983 13.710 1.00 98.19 71 HIS A O 1
ATOM 555 N N . ALA A 1 72 ? 5.600 -2.810 13.180 1.00 98.44 72 ALA A N 1
ATOM 556 C CA . ALA A 1 72 ? 6.077 -2.909 14.559 1.00 98.44 72 ALA A CA 1
ATOM 557 C C . ALA A 1 72 ? 5.491 -1.808 15.464 1.00 98.44 72 ALA A C 1
ATOM 559 O O . ALA A 1 72 ? 5.109 -2.067 16.610 1.00 98.44 72 ALA A O 1
ATOM 560 N N . ALA A 1 73 ? 5.381 -0.579 14.949 1.00 97.94 73 ALA A N 1
ATOM 561 C CA . ALA A 1 73 ? 4.724 0.510 15.663 1.00 97.94 73 ALA A CA 1
ATOM 562 C C . ALA A 1 73 ? 3.225 0.233 15.872 1.00 97.94 73 ALA A C 1
ATOM 564 O O . ALA A 1 73 ? 2.715 0.444 16.970 1.00 97.94 73 ALA A O 1
ATOM 565 N N . GLY A 1 74 ? 2.523 -0.264 14.850 1.00 98.12 74 GLY A N 1
ATOM 566 C CA . GLY A 1 74 ? 1.104 -0.607 14.944 1.00 98.12 74 GLY A CA 1
ATOM 567 C C . GLY A 1 74 ? 0.825 -1.750 15.916 1.00 98.12 74 GLY A C 1
ATOM 568 O O . GLY A 1 74 ? -0.060 -1.613 16.753 1.00 98.12 74 GLY A O 1
ATOM 569 N N . GLU A 1 75 ? 1.615 -2.828 15.891 1.00 98.25 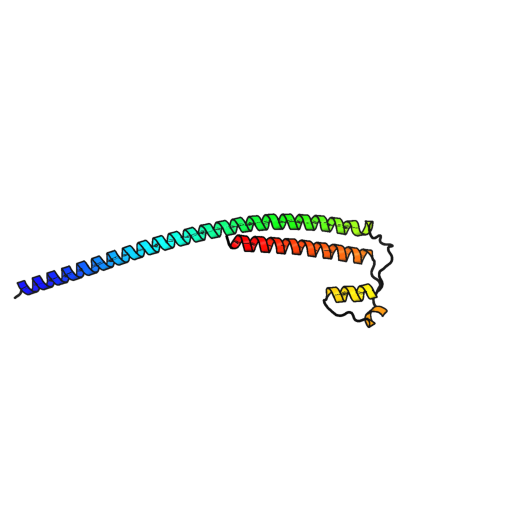75 GLU A N 1
ATOM 570 C CA . GLU A 1 75 ? 1.506 -3.913 16.875 1.00 98.25 75 GLU A CA 1
ATOM 571 C C . GLU A 1 75 ? 1.694 -3.406 18.306 1.00 98.25 75 GLU A C 1
ATOM 573 O O . GLU A 1 75 ? 0.992 -3.842 19.217 1.00 98.25 75 GLU A O 1
ATOM 578 N N . THR A 1 76 ? 2.636 -2.482 18.510 1.00 98.44 76 THR A N 1
ATOM 579 C CA . THR A 1 76 ? 2.861 -1.864 19.822 1.00 98.44 76 THR A CA 1
ATOM 580 C C . THR A 1 76 ? 1.631 -1.069 20.256 1.00 98.44 76 THR A C 1
ATOM 582 O O . THR A 1 76 ? 1.136 -1.274 21.357 1.00 98.44 76 THR A O 1
ATOM 585 N N . ILE A 1 77 ? 1.073 -0.234 19.376 1.00 98.06 77 ILE A N 1
ATOM 586 C CA . ILE A 1 77 ? -0.139 0.551 19.662 1.00 98.06 77 ILE A CA 1
ATOM 587 C C . ILE A 1 77 ? -1.339 -0.356 19.972 1.00 98.06 77 ILE A C 1
ATOM 589 O O . ILE A 1 77 ? -2.084 -0.085 20.909 1.00 98.06 77 ILE A O 1
ATOM 593 N N . ILE A 1 78 ? -1.525 -1.444 19.222 1.00 98.31 78 ILE A N 1
ATOM 594 C CA . ILE A 1 78 ? -2.625 -2.392 19.454 1.00 98.31 78 ILE A CA 1
ATOM 595 C C . ILE A 1 78 ? -2.478 -3.067 20.826 1.00 98.31 78 ILE A C 1
ATOM 597 O O . ILE A 1 78 ? -3.467 -3.218 21.541 1.00 98.31 78 ILE A O 1
ATOM 601 N N . LYS A 1 79 ? -1.253 -3.425 21.238 1.00 98.44 79 LYS A N 1
ATOM 602 C CA . LYS A 1 79 ? -0.982 -4.000 22.572 1.00 98.44 79 LYS A CA 1
ATOM 603 C C . LYS A 1 79 ? -1.285 -3.034 23.717 1.00 98.44 79 LYS A C 1
ATOM 605 O O . LYS A 1 79 ? -1.611 -3.490 24.807 1.00 98.44 79 LYS A O 1
ATOM 610 N N . GLU A 1 80 ? -1.206 -1.730 23.472 1.00 98.38 80 GLU A N 1
ATOM 611 C CA . GLU A 1 80 ? -1.532 -0.689 24.450 1.00 98.38 80 GLU A CA 1
ATOM 612 C C . GLU A 1 80 ? -3.048 -0.456 24.598 1.00 98.38 80 GLU A C 1
ATOM 614 O O . GLU A 1 80 ? -3.480 0.193 25.549 1.00 98.38 80 GLU A O 1
ATOM 619 N N . VAL A 1 81 ? -3.892 -1.000 23.710 1.00 98.69 81 VAL A N 1
ATOM 620 C CA . VAL A 1 81 ? -5.351 -0.783 23.761 1.00 98.69 81 VAL A CA 1
ATOM 621 C C . VAL A 1 81 ? -5.954 -1.096 25.138 1.00 98.69 81 VAL A C 1
ATOM 623 O O . VAL A 1 81 ? -6.700 -0.250 25.626 1.00 98.69 81 VAL A O 1
ATOM 626 N N . PRO A 1 82 ? -5.623 -2.205 25.832 1.00 98.12 82 PRO A N 1
ATOM 627 C CA . PRO A 1 82 ? -6.165 -2.473 27.164 1.00 98.12 82 PRO A CA 1
ATOM 628 C C . PRO A 1 82 ? -5.725 -1.489 28.254 1.00 98.12 82 PRO A C 1
ATOM 630 O O . PRO A 1 82 ? -6.415 -1.363 29.262 1.00 98.12 82 PRO A O 1
ATOM 633 N N . VAL A 1 83 ? -4.594 -0.799 28.066 1.00 98.19 83 VAL A N 1
ATOM 634 C CA . VAL A 1 83 ? -4.094 0.228 28.996 1.00 98.19 83 VAL A CA 1
ATOM 635 C C . VAL A 1 83 ? -4.932 1.501 28.877 1.00 98.19 83 VAL A C 1
ATOM 637 O O . VAL A 1 83 ? -5.287 2.104 29.887 1.00 98.19 83 VAL A O 1
ATOM 640 N N . TYR A 1 84 ? -5.278 1.896 27.649 1.00 98.12 84 TYR A N 1
ATOM 641 C CA . TYR A 1 84 ? -6.030 3.126 27.375 1.00 98.12 84 TYR A CA 1
ATOM 642 C C . TYR A 1 84 ? -7.550 2.935 27.339 1.00 98.12 84 TYR A C 1
ATOM 644 O O . TYR A 1 84 ? -8.294 3.885 27.578 1.00 98.12 84 TYR A O 1
ATOM 652 N N . VAL A 1 85 ? -8.014 1.721 27.053 1.00 98.25 85 VAL A N 1
ATOM 653 C CA . VAL A 1 85 ? -9.424 1.325 27.053 1.00 98.25 85 VAL A CA 1
ATOM 654 C C . VAL A 1 85 ? -9.553 0.064 27.907 1.00 98.25 85 VAL A C 1
ATOM 656 O O . VAL A 1 85 ? -9.483 -1.046 27.375 1.00 98.25 85 VAL A O 1
ATOM 659 N N . PRO A 1 86 ? -9.704 0.208 29.235 1.00 97.25 86 PRO A N 1
ATOM 660 C CA . PRO A 1 86 ? -9.861 -0.915 30.156 1.00 97.25 86 PRO A CA 1
ATOM 661 C C . PRO A 1 86 ? -11.041 -1.824 29.793 1.00 97.25 86 PRO A C 1
ATOM 663 O O . PRO A 1 86 ? -12.011 -1.380 29.173 1.00 97.25 86 PRO A O 1
ATOM 666 N N . SER A 1 87 ? -10.989 -3.095 30.191 1.00 95.12 87 SER A N 1
ATOM 667 C CA . SER A 1 87 ? -12.021 -4.088 29.848 1.00 95.12 87 SER A CA 1
ATOM 668 C C . SER A 1 87 ? -13.383 -3.826 30.502 1.00 95.12 87 SER A C 1
ATOM 670 O O . SER A 1 87 ? -14.394 -4.324 30.015 1.00 95.12 87 SER A O 1
ATOM 672 N N . ASP A 1 88 ? -13.425 -3.033 31.573 1.00 96.25 88 ASP A N 1
ATOM 673 C CA . ASP A 1 88 ? -14.639 -2.572 32.253 1.00 96.25 88 ASP A CA 1
ATOM 674 C C . ASP A 1 88 ? -15.185 -1.248 31.685 1.00 96.25 88 ASP A C 1
ATOM 676 O O . ASP A 1 88 ? -16.165 -0.704 32.202 1.00 96.25 88 ASP A O 1
ATOM 680 N N . SER A 1 89 ? -14.596 -0.743 30.594 1.00 97.69 89 SER A N 1
ATOM 681 C CA . SER A 1 89 ? -15.119 0.421 29.876 1.00 97.69 89 SER A CA 1
ATOM 682 C C . SER A 1 89 ? -16.566 0.178 29.418 1.00 97.69 89 SER A C 1
ATOM 684 O O . SER A 1 89 ? -16.867 -0.906 28.903 1.00 97.69 89 SER A O 1
ATOM 686 N N . PRO A 1 90 ? -17.466 1.178 29.526 1.00 97.94 90 PRO A N 1
ATOM 687 C CA . PRO A 1 90 ? -18.848 1.040 29.081 1.00 97.94 90 PRO A CA 1
ATOM 688 C C . PRO A 1 90 ? -18.945 0.573 27.626 1.00 97.94 90 PRO A C 1
ATOM 690 O O . PRO A 1 90 ? -18.298 1.129 26.738 1.00 97.94 90 PRO A O 1
ATOM 693 N N . ALA A 1 91 ? -19.772 -0.443 27.379 1.00 98.12 91 ALA A N 1
ATOM 694 C CA . ALA A 1 91 ? -19.972 -0.972 26.038 1.00 98.12 91 ALA A CA 1
ATOM 695 C C . ALA A 1 91 ? -20.657 0.054 25.120 1.00 98.12 91 ALA A C 1
ATOM 697 O O . ALA A 1 91 ? -21.538 0.812 25.535 1.00 98.12 91 ALA A O 1
ATOM 698 N N . LEU A 1 92 ? -20.281 0.033 23.844 1.00 98.06 92 LEU A N 1
ATOM 699 C CA . LEU A 1 92 ? -20.931 0.807 22.796 1.00 98.06 92 LEU A CA 1
ATOM 700 C C . LEU A 1 92 ? -22.290 0.174 22.449 1.00 98.06 92 LEU A C 1
ATOM 702 O O . LEU A 1 92 ? -22.417 -1.057 22.450 1.00 98.06 92 LEU A O 1
ATOM 706 N N . PRO A 1 93 ? -23.313 0.987 22.130 1.00 97.50 93 PRO A N 1
ATOM 707 C CA . PRO A 1 93 ? -24.659 0.490 21.852 1.00 97.50 93 PRO A CA 1
ATOM 708 C C . PRO A 1 93 ? -24.705 -0.362 20.577 1.00 97.50 93 PRO A C 1
ATOM 710 O O . PRO A 1 93 ? -23.891 -0.184 19.674 1.00 97.50 93 PRO A O 1
ATOM 713 N N . GLY A 1 94 ? -25.719 -1.221 20.438 1.00 97.19 94 GLY A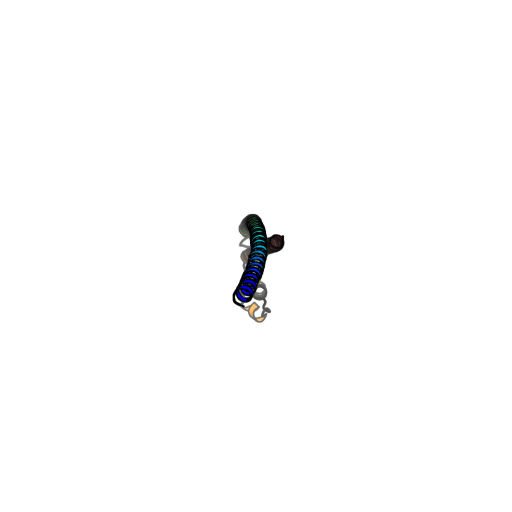 N 1
ATOM 714 C CA . GLY A 1 94 ? -25.918 -2.028 19.223 1.00 97.19 94 GLY A CA 1
ATOM 715 C C . GLY A 1 94 ? -25.996 -1.204 17.932 1.00 97.19 94 GLY A C 1
ATOM 716 O O . GLY A 1 94 ? -25.497 -1.627 16.891 1.00 97.19 94 GLY A O 1
ATOM 717 N N . GLY A 1 95 ? -26.508 0.029 18.009 1.00 97.88 95 GLY A N 1
ATOM 718 C CA . GLY A 1 95 ? -26.512 0.963 16.879 1.00 97.88 95 GLY A CA 1
ATOM 719 C C . GLY A 1 95 ? -25.117 1.332 16.362 1.00 97.88 95 GLY A C 1
ATOM 720 O O . GLY A 1 95 ? -24.961 1.531 15.159 1.00 97.88 95 GLY A O 1
ATOM 721 N N . PHE A 1 96 ? -24.093 1.350 17.227 1.00 97.88 96 PHE A N 1
ATOM 722 C CA . PHE A 1 96 ? -22.704 1.515 16.791 1.00 97.88 96 PHE A CA 1
ATOM 723 C C . PHE A 1 96 ? -22.281 0.360 15.880 1.00 97.88 96 PHE A C 1
ATOM 725 O O . PHE A 1 96 ? -21.725 0.615 14.818 1.00 97.88 96 PHE A O 1
ATOM 732 N N . ARG A 1 97 ? -22.595 -0.892 16.248 1.00 97.38 97 ARG A N 1
ATOM 733 C CA . ARG A 1 97 ? -22.276 -2.078 15.433 1.00 97.38 97 ARG A CA 1
ATOM 734 C C . ARG A 1 97 ? -22.945 -2.016 14.066 1.00 97.38 97 ARG A C 1
ATOM 736 O O . ARG A 1 97 ? -22.268 -2.167 13.060 1.00 97.38 97 ARG A O 1
ATOM 743 N N . VAL A 1 98 ? -24.253 -1.748 14.032 1.00 98.00 98 VAL A N 1
ATOM 744 C CA . VAL A 1 98 ? -25.012 -1.665 12.771 1.00 98.00 98 VAL A CA 1
ATOM 745 C C . VAL A 1 98 ? -24.392 -0.636 11.826 1.00 98.00 98 VAL A C 1
ATOM 747 O O . VAL A 1 98 ? -24.189 -0.931 10.652 1.00 98.00 98 VAL A O 1
ATOM 750 N N . LEU A 1 99 ? -24.066 0.554 12.338 1.00 97.75 99 LEU A N 1
ATOM 751 C CA . LEU A 1 99 ? -23.439 1.602 11.538 1.00 97.75 99 LEU A CA 1
ATOM 752 C C . LEU A 1 99 ? -22.018 1.225 11.100 1.00 97.75 99 LEU A C 1
ATOM 754 O O . LEU A 1 99 ? -21.676 1.404 9.935 1.00 97.75 99 LEU A O 1
ATOM 758 N N . HIS A 1 100 ? -21.198 0.726 12.026 1.00 96.88 100 HIS A N 1
ATOM 759 C CA . HIS A 1 100 ? -19.809 0.352 11.771 1.00 96.88 100 HIS A CA 1
ATOM 760 C C . HIS A 1 100 ? -19.704 -0.731 10.69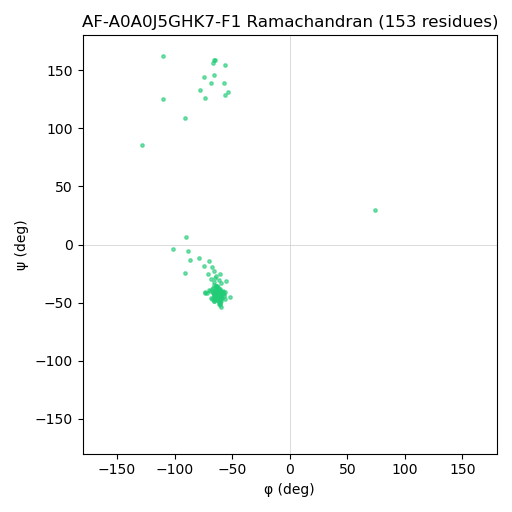2 1.00 96.88 100 HIS A C 1
ATOM 762 O O . HIS A 1 100 ? -18.947 -0.574 9.738 1.00 96.88 100 HIS A O 1
ATOM 768 N N . ASP A 1 101 ? -20.487 -1.802 10.812 1.00 96.19 101 ASP A N 1
ATOM 769 C CA . ASP A 1 101 ? -20.423 -2.936 9.891 1.00 96.19 101 ASP A CA 1
ATOM 770 C C . ASP A 1 101 ? -20.939 -2.546 8.499 1.00 96.19 101 ASP A C 1
ATOM 772 O O . ASP A 1 101 ? -20.323 -2.899 7.495 1.00 96.19 101 ASP A O 1
ATOM 776 N N . ALA A 1 102 ? -22.010 -1.745 8.427 1.00 97.75 102 ALA A N 1
ATOM 777 C CA . ALA A 1 102 ? -22.490 -1.189 7.162 1.00 97.75 102 ALA A CA 1
ATOM 778 C C . ALA A 1 102 ? -21.427 -0.292 6.503 1.00 97.75 102 ALA A C 1
ATOM 780 O O . ALA A 1 102 ? -21.160 -0.426 5.310 1.00 97.75 102 ALA A O 1
ATOM 781 N N . ALA A 1 103 ? -20.755 0.567 7.278 1.00 96.94 103 ALA A N 1
ATOM 782 C CA . ALA A 1 103 ? -19.674 1.408 6.771 1.00 96.94 103 ALA A CA 1
ATOM 783 C C . ALA A 1 103 ? -18.475 0.584 6.270 1.00 96.94 103 ALA A C 1
ATOM 785 O O . ALA A 1 103 ? -17.908 0.911 5.229 1.00 96.94 103 ALA A O 1
ATOM 786 N N . ALA A 1 104 ? -18.116 -0.499 6.965 1.00 95.81 104 ALA A N 1
ATOM 787 C CA . ALA A 1 104 ? -17.045 -1.404 6.552 1.00 95.81 104 ALA A CA 1
ATOM 788 C C . ALA A 1 104 ? -17.367 -2.150 5.242 1.00 95.81 104 ALA A C 1
ATOM 790 O O . ALA A 1 104 ? -16.460 -2.428 4.458 1.00 95.81 104 ALA A O 1
ATOM 791 N N . LEU A 1 105 ? -18.646 -2.445 4.991 1.00 97.06 105 LEU A N 1
ATOM 792 C CA . LEU A 1 105 ? -19.127 -3.079 3.759 1.00 97.06 105 LEU A CA 1
ATOM 793 C C . LEU A 1 105 ? -19.429 -2.080 2.627 1.00 97.06 105 LEU A C 1
ATOM 795 O O . LEU A 1 105 ? -19.585 -2.490 1.479 1.00 97.06 105 LEU A O 1
ATOM 799 N N . GLY A 1 106 ? -19.496 -0.778 2.921 1.00 97.31 106 GLY A N 1
ATOM 800 C CA . GLY A 1 106 ? -19.911 0.244 1.955 1.00 97.31 106 GLY A CA 1
ATOM 801 C C . GLY A 1 106 ? -21.419 0.249 1.678 1.00 97.31 106 GLY A C 1
ATOM 802 O O . GLY A 1 106 ? -21.846 0.610 0.582 1.00 97.31 106 GLY A O 1
ATOM 803 N N . GLU A 1 107 ? -22.226 -0.152 2.659 1.00 97.06 107 GLU A N 1
ATOM 804 C CA . GLU A 1 107 ? -23.682 -0.275 2.570 1.00 97.06 107 GLU A CA 1
ATOM 805 C C . GLU A 1 107 ? -24.403 0.799 3.403 1.00 97.06 107 GLU A C 1
ATOM 807 O O . GLU A 1 107 ? -23.831 1.418 4.304 1.00 97.06 107 GLU A O 1
ATOM 812 N N . LEU A 1 108 ? -25.694 1.021 3.122 1.00 97.25 108 LEU A N 1
ATOM 813 C CA . LEU A 1 108 ? -26.541 1.853 3.979 1.00 97.25 108 LEU A CA 1
ATOM 814 C C . LEU A 1 108 ? -26.960 1.057 5.227 1.00 97.25 108 LEU A C 1
ATOM 816 O O . LEU A 1 108 ? -27.423 -0.076 5.086 1.00 97.25 108 LEU A O 1
ATOM 820 N N . PRO A 1 109 ? -26.853 1.629 6.440 1.00 96.81 109 PRO A N 1
ATOM 821 C CA . PRO A 1 109 ? -27.278 0.938 7.650 1.00 96.81 109 PRO A CA 1
ATOM 822 C C . PRO A 1 109 ? -28.802 0.768 7.674 1.00 96.81 109 PRO A C 1
ATOM 824 O O . PRO A 1 109 ? -29.536 1.704 7.360 1.00 96.81 109 PRO A O 1
ATOM 827 N N . ASP A 1 110 ? -29.273 -0.405 8.104 1.00 95.62 110 ASP A N 1
ATOM 828 C CA . ASP A 1 110 ? -30.691 -0.676 8.369 1.00 95.62 110 ASP A CA 1
ATOM 829 C C . ASP A 1 110 ? -31.024 -0.365 9.842 1.00 95.62 110 ASP A C 1
ATOM 831 O O . ASP A 1 110 ? -30.609 -1.118 10.733 1.00 95.62 110 ASP A O 1
ATOM 835 N N . PRO A 1 111 ? -31.787 0.708 10.136 1.00 95.19 111 PRO A N 1
ATOM 836 C CA . PRO A 1 111 ? -32.137 1.073 11.505 1.00 95.19 111 PRO A CA 1
ATOM 837 C C . PRO A 1 111 ? -32.940 -0.004 12.244 1.00 95.19 111 PRO A C 1
ATOM 839 O O . PRO A 1 111 ? -32.877 -0.060 13.472 1.00 95.19 111 PRO A O 1
ATOM 842 N N . ALA A 1 112 ? -33.670 -0.871 11.532 1.00 96.19 112 ALA A N 1
ATOM 843 C CA . ALA A 1 112 ? -34.455 -1.934 12.157 1.00 96.19 112 ALA A CA 1
ATOM 844 C C . ALA A 1 112 ? -33.562 -2.957 12.878 1.00 96.19 112 ALA A C 1
ATOM 846 O O . ALA A 1 112 ? -33.955 -3.505 13.906 1.00 96.19 112 ALA A O 1
ATOM 847 N N . ARG A 1 113 ? -32.321 -3.150 12.408 1.00 95.44 113 ARG A N 1
ATOM 848 C CA . ARG A 1 113 ? -31.354 -4.079 13.014 1.00 95.44 113 ARG A CA 1
ATOM 849 C C . ARG A 1 113 ? -30.818 -3.616 14.367 1.00 95.44 113 ARG A C 1
ATOM 851 O O . ARG A 1 113 ? -30.205 -4.414 15.068 1.00 95.44 113 ARG A O 1
ATOM 858 N N . VAL A 1 114 ? -31.019 -2.351 14.746 1.00 96.50 114 VAL A N 1
ATOM 859 C CA . VAL A 1 114 ? -30.479 -1.786 15.996 1.00 96.50 114 VAL A CA 1
ATOM 860 C C . VAL A 1 114 ? -31.070 -2.466 17.230 1.00 96.50 114 VAL A C 1
ATOM 862 O O . VAL A 1 114 ? -30.348 -2.652 18.206 1.00 96.50 114 VAL A O 1
ATOM 865 N N . ALA A 1 115 ? -32.349 -2.850 17.183 1.00 93.12 115 ALA A N 1
ATOM 866 C CA . ALA A 1 115 ? -33.049 -3.456 18.316 1.00 93.12 115 ALA A CA 1
ATOM 867 C C . ALA A 1 115 ? -32.456 -4.816 18.728 1.00 93.12 115 ALA A C 1
ATOM 869 O O . ALA A 1 115 ? -32.379 -5.109 19.919 1.00 93.12 115 ALA A O 1
ATOM 870 N N . ASP A 1 116 ? -31.987 -5.596 17.751 1.00 94.69 116 ASP A N 1
ATOM 871 C CA . ASP A 1 116 ? -31.438 -6.942 17.959 1.00 94.69 116 ASP A CA 1
ATOM 872 C C . ASP A 1 116 ? -29.899 -6.968 17.947 1.00 94.69 116 ASP A C 1
ATOM 874 O O . ASP A 1 116 ? -29.277 -8.012 18.162 1.00 94.69 116 ASP A O 1
ATOM 878 N N . ALA A 1 117 ? -29.253 -5.829 17.675 1.00 97.00 117 ALA A N 1
ATOM 879 C CA . ALA A 1 117 ? -27.804 -5.747 17.596 1.00 97.00 117 ALA A CA 1
ATOM 880 C C . ALA A 1 117 ? -27.177 -5.825 19.000 1.00 97.00 117 ALA A C 1
ATOM 882 O O . ALA A 1 117 ? -27.492 -5.000 19.865 1.00 97.00 117 ALA A O 1
ATOM 883 N N . PRO A 1 118 ? -26.229 -6.752 19.241 1.00 96.75 118 PRO A N 1
ATOM 884 C CA . PRO A 1 118 ? -25.564 -6.821 20.533 1.00 96.75 118 PRO A CA 1
ATOM 885 C C . PRO A 1 118 ? -24.743 -5.547 20.787 1.00 96.75 118 PRO A C 1
ATOM 887 O O . PRO A 1 118 ? -24.329 -4.865 19.845 1.00 96.75 118 PRO A O 1
ATOM 890 N N . ALA A 1 119 ? -24.441 -5.248 22.050 1.00 97.31 119 ALA A N 1
ATOM 891 C CA . ALA A 1 119 ? -23.472 -4.207 22.394 1.00 97.31 119 ALA A CA 1
ATOM 892 C C . ALA A 1 119 ? -22.047 -4.606 21.952 1.00 97.31 119 ALA A C 1
ATOM 894 O O . ALA A 1 119 ? -21.747 -5.794 21.774 1.00 97.31 119 ALA A O 1
ATOM 895 N N . VAL A 1 120 ? -21.169 -3.624 21.746 1.00 98.06 120 VAL A N 1
ATOM 896 C CA . VAL A 1 120 ? -19.757 -3.840 21.383 1.00 98.06 120 VAL A CA 1
ATOM 897 C C . VAL A 1 120 ? -18.881 -3.434 22.564 1.00 98.06 120 VAL A C 1
ATOM 899 O O . VAL A 1 120 ? -18.991 -2.289 23.008 1.00 98.06 120 VAL A O 1
ATOM 902 N N . PRO A 1 121 ? -17.999 -4.304 23.079 1.00 98.25 121 PRO A N 1
ATOM 903 C CA . PRO A 1 121 ? -17.001 -3.882 24.055 1.00 98.25 121 PRO A CA 1
ATOM 904 C C . PRO A 1 121 ? -16.156 -2.732 23.491 1.00 98.25 121 PRO A C 1
ATOM 906 O O . PRO A 1 121 ? -15.630 -2.827 22.383 1.00 98.25 121 PRO A O 1
ATOM 909 N N . ALA A 1 122 ? -16.023 -1.630 24.236 1.00 98.31 122 ALA A N 1
ATOM 910 C CA . ALA A 1 122 ? -15.280 -0.460 23.757 1.00 98.31 122 ALA A CA 1
ATOM 911 C C . ALA A 1 122 ? -13.813 -0.800 23.434 1.00 98.31 122 ALA A C 1
ATOM 913 O O . ALA A 1 122 ? -13.245 -0.255 22.488 1.00 98.31 122 ALA A O 1
ATOM 914 N N . GLN A 1 123 ? -13.230 -1.743 24.180 1.00 98.19 123 GLN A N 1
ATOM 915 C CA . GLN A 1 123 ? -11.881 -2.255 23.950 1.00 98.19 123 GLN A CA 1
ATOM 916 C C . GLN A 1 123 ? -11.751 -2.948 22.581 1.00 98.19 123 GLN A C 1
ATOM 918 O O . GLN A 1 123 ? -10.804 -2.663 21.849 1.00 98.19 123 GLN A O 1
ATOM 923 N N . ASP A 1 124 ? -12.727 -3.772 22.185 1.00 98.00 124 ASP A N 1
ATOM 924 C CA . ASP A 1 124 ? -12.736 -4.451 20.880 1.00 98.00 124 ASP A CA 1
ATOM 925 C C . ASP A 1 124 ? -12.861 -3.448 19.727 1.00 98.00 124 ASP A C 1
ATOM 927 O O . ASP A 1 124 ? -12.171 -3.555 18.708 1.00 98.00 124 ASP A O 1
ATOM 931 N N . ALA A 1 125 ? -13.719 -2.436 19.893 1.00 98.12 125 ALA A N 1
ATOM 932 C CA . ALA A 1 125 ? -13.862 -1.363 18.914 1.00 98.12 125 ALA A CA 1
ATOM 933 C C . ALA A 1 125 ? -12.559 -0.561 18.770 1.00 98.12 125 ALA A C 1
ATOM 935 O O . ALA A 1 125 ? -12.121 -0.293 17.652 1.00 98.12 125 ALA A O 1
ATOM 936 N N . ALA A 1 126 ? -11.900 -0.224 19.882 1.00 98.50 126 ALA A N 1
ATOM 937 C CA . ALA A 1 126 ? -10.620 0.478 19.871 1.00 98.50 126 ALA A CA 1
ATOM 938 C C . ALA A 1 126 ? -9.506 -0.352 19.210 1.00 98.50 126 ALA A C 1
ATOM 940 O O . ALA A 1 126 ? -8.749 0.184 18.400 1.00 98.50 126 ALA A O 1
ATOM 941 N N . ALA A 1 127 ? -9.445 -1.659 19.485 1.00 98.31 127 ALA A N 1
ATOM 942 C CA . ALA A 1 127 ? -8.508 -2.573 18.834 1.00 98.31 127 ALA A CA 1
ATOM 943 C C . ALA A 1 127 ? -8.750 -2.652 17.320 1.00 98.31 127 ALA A C 1
ATOM 945 O O . ALA A 1 127 ? -7.804 -2.568 16.537 1.00 98.31 127 ALA A O 1
ATOM 946 N N . THR A 1 128 ? -10.017 -2.726 16.906 1.00 97.94 128 THR A N 1
ATOM 947 C CA . THR A 1 128 ? -10.413 -2.728 15.490 1.00 97.94 128 THR A CA 1
ATOM 948 C C . THR A 1 128 ? -10.001 -1.429 14.794 1.00 97.94 128 THR A C 1
ATOM 950 O O . THR A 1 128 ? -9.398 -1.460 13.724 1.00 97.94 128 THR A O 1
ATOM 953 N N . VAL A 1 129 ? -10.253 -0.271 15.414 1.00 98.06 129 VAL A N 1
ATOM 954 C CA . VAL A 1 129 ? -9.851 1.038 14.873 1.00 98.06 129 VAL A CA 1
ATOM 955 C C . VAL A 1 129 ? -8.328 1.153 14.762 1.00 98.06 129 VAL A C 1
ATOM 957 O O . VAL A 1 129 ? -7.822 1.602 13.732 1.00 98.06 129 VAL A O 1
ATOM 960 N N . ALA A 1 130 ? -7.585 0.720 15.783 1.00 98.62 130 ALA A N 1
ATOM 961 C CA . ALA A 1 130 ? -6.124 0.725 15.758 1.00 98.62 130 ALA A CA 1
ATOM 962 C C . ALA A 1 130 ? -5.566 -0.169 14.636 1.00 98.62 130 ALA A C 1
ATOM 964 O O . ALA A 1 130 ? -4.668 0.256 13.905 1.00 98.62 130 ALA A O 1
ATOM 965 N N . ALA A 1 131 ? -6.134 -1.365 14.450 1.00 98.44 131 ALA A N 1
ATOM 966 C CA . ALA A 1 131 ? -5.773 -2.269 13.360 1.00 98.44 131 ALA A CA 1
ATOM 967 C C . ALA A 1 131 ? -6.078 -1.660 11.982 1.00 98.44 131 ALA A C 1
ATOM 969 O O . ALA A 1 131 ? -5.219 -1.677 11.101 1.00 98.44 131 ALA A O 1
ATOM 970 N N . ASN A 1 132 ? -7.242 -1.026 11.816 1.00 98.06 132 ASN A N 1
ATOM 971 C CA . ASN A 1 132 ? -7.599 -0.343 10.571 1.00 98.06 132 ASN A CA 1
ATOM 972 C C . ASN A 1 132 ? -6.609 0.781 10.233 1.00 98.06 132 ASN A C 1
ATOM 974 O O . ASN A 1 132 ? -6.168 0.901 9.089 1.00 98.06 132 ASN A O 1
ATOM 978 N N . TYR A 1 133 ? -6.208 1.592 11.218 1.00 98.31 133 TYR A N 1
ATOM 979 C CA . TYR A 1 133 ? -5.199 2.629 10.996 1.00 98.31 133 TYR A CA 1
ATOM 980 C C . TYR A 1 133 ? -3.822 2.060 10.662 1.00 98.31 133 TYR A C 1
ATOM 982 O O . TYR A 1 133 ? -3.119 2.655 9.842 1.00 98.31 133 TYR A O 1
ATOM 990 N N . LEU A 1 134 ? -3.438 0.918 11.238 1.00 98.56 134 LEU A N 1
ATOM 991 C CA . LEU A 1 134 ? -2.222 0.218 10.832 1.00 98.56 134 LEU A CA 1
ATOM 992 C C . LEU A 1 134 ? -2.287 -0.168 9.345 1.00 98.56 134 LEU A C 1
ATOM 994 O O . LEU A 1 134 ? -1.423 0.265 8.582 1.00 98.56 134 LEU A O 1
ATOM 998 N N . THR A 1 135 ? -3.336 -0.871 8.910 1.00 98.31 135 THR A N 1
ATOM 999 C CA . THR A 1 135 ? -3.504 -1.266 7.500 1.00 98.31 135 THR A CA 1
ATOM 1000 C C . THR A 1 135 ? -3.495 -0.053 6.565 1.00 98.31 135 THR A C 1
ATOM 1002 O O . THR A 1 135 ? -2.833 -0.067 5.528 1.00 98.31 135 THR A O 1
ATOM 1005 N N . CYS A 1 136 ? -4.165 1.044 6.933 1.00 98.25 136 CYS A N 1
ATOM 1006 C CA . CYS A 1 136 ? -4.140 2.281 6.149 1.00 98.25 136 CYS A CA 1
ATOM 1007 C C . CYS A 1 136 ? -2.722 2.844 5.979 1.00 98.25 136 CYS A C 1
ATOM 1009 O O . CYS A 1 136 ? -2.364 3.300 4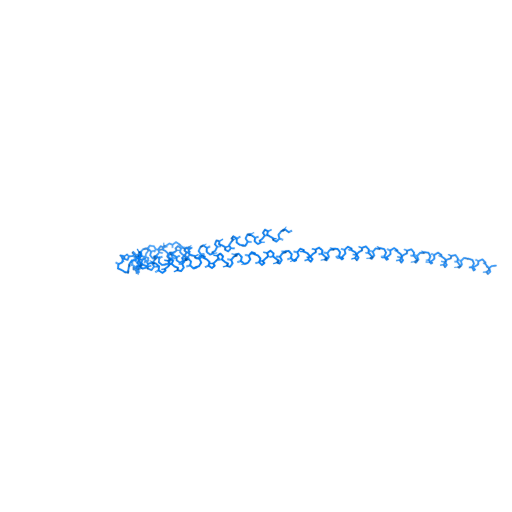.892 1.00 98.25 136 CYS A O 1
ATOM 1011 N N . ARG A 1 137 ? -1.901 2.812 7.034 1.00 98.50 137 ARG A N 1
ATOM 1012 C CA . ARG A 1 137 ? -0.513 3.283 6.964 1.00 98.50 137 ARG A CA 1
ATOM 1013 C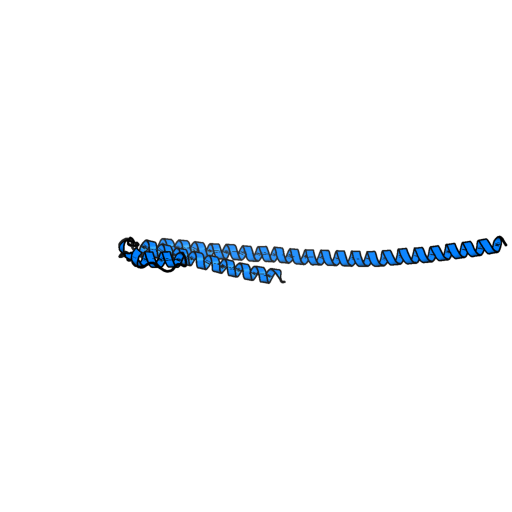 C . ARG A 1 137 ? 0.366 2.357 6.127 1.00 98.50 137 ARG A C 1
ATOM 1015 O O . ARG A 1 137 ? 1.182 2.857 5.362 1.00 98.50 137 ARG A O 1
ATOM 1022 N N . GLU A 1 138 ? 0.183 1.043 6.220 1.00 98.44 138 GLU A N 1
ATOM 1023 C CA . GLU A 1 138 ? 0.889 0.075 5.368 1.00 98.44 138 GLU A CA 1
ATOM 1024 C C . GLU A 1 138 ? 0.541 0.281 3.886 1.00 98.44 138 GLU A C 1
ATOM 1026 O O . GLU A 1 138 ? 1.437 0.381 3.046 1.00 98.44 138 GLU A O 1
ATOM 1031 N N . ASN A 1 139 ? -0.745 0.467 3.569 1.00 98.56 139 ASN A N 1
ATOM 1032 C CA . ASN A 1 139 ? -1.204 0.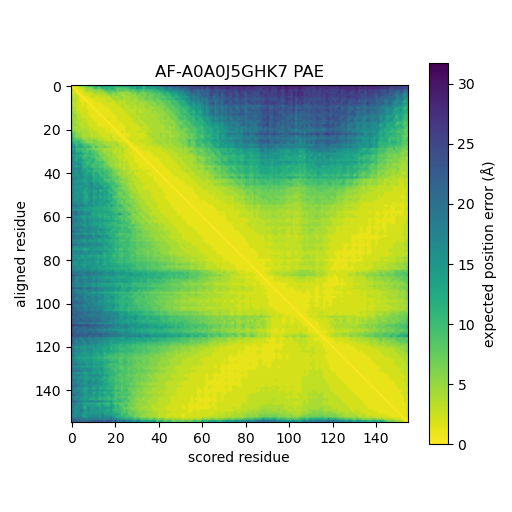777 2.214 1.00 98.56 139 ASN A CA 1
ATOM 1033 C C . ASN A 1 139 ? -0.616 2.096 1.687 1.00 98.56 139 ASN A C 1
ATOM 1035 O O . ASN A 1 139 ? -0.265 2.195 0.510 1.00 98.56 139 ASN A O 1
ATOM 1039 N N . ALA A 1 140 ? -0.482 3.113 2.544 1.00 98.38 140 ALA A N 1
ATOM 1040 C CA . ALA A 1 140 ? 0.137 4.383 2.172 1.00 98.38 140 ALA A CA 1
ATOM 1041 C C . ALA A 1 140 ? 1.629 4.224 1.825 1.00 98.38 140 ALA A C 1
ATOM 1043 O O . ALA A 1 140 ? 2.094 4.799 0.835 1.00 98.38 140 ALA A O 1
ATOM 1044 N N . GLU A 1 141 ? 2.375 3.413 2.582 1.00 98.50 141 GLU A N 1
ATOM 1045 C CA . GLU A 1 141 ? 3.769 3.076 2.258 1.00 98.50 141 GLU A CA 1
ATOM 1046 C C . GLU A 1 141 ? 3.862 2.269 0.955 1.00 98.50 141 GLU A C 1
ATOM 1048 O O . GLU A 1 141 ? 4.730 2.540 0.123 1.00 98.50 141 GLU A O 1
ATOM 1053 N N . GLN A 1 142 ? 2.936 1.333 0.721 1.00 98.31 142 GLN A N 1
ATOM 1054 C CA . GLN A 1 142 ? 2.869 0.574 -0.530 1.00 98.31 142 GLN A CA 1
ATOM 1055 C C . GLN A 1 142 ? 2.611 1.477 -1.739 1.00 98.31 142 GLN A C 1
ATOM 1057 O O . GLN A 1 142 ? 3.302 1.354 -2.753 1.00 98.31 142 GLN A O 1
ATOM 1062 N N . LEU A 1 143 ? 1.662 2.413 -1.642 1.00 98.56 143 LEU A N 1
ATOM 1063 C CA . LEU A 1 143 ? 1.387 3.371 -2.712 1.00 98.56 143 LEU A CA 1
ATOM 1064 C C . LEU A 1 143 ? 2.591 4.287 -2.966 1.00 98.56 143 LEU A C 1
ATOM 1066 O O . LEU A 1 143 ? 2.969 4.497 -4.118 1.00 98.56 143 LEU A O 1
ATOM 1070 N N . THR A 1 144 ? 3.223 4.785 -1.902 1.00 98.38 144 THR A N 1
ATOM 1071 C CA . THR A 1 144 ? 4.420 5.633 -1.995 1.00 98.38 144 THR A CA 1
ATOM 1072 C C . THR A 1 144 ? 5.565 4.893 -2.690 1.00 98.38 144 THR A C 1
ATOM 1074 O O . THR A 1 144 ? 6.203 5.429 -3.599 1.00 98.38 144 THR A O 1
ATOM 1077 N N . ALA A 1 145 ? 5.806 3.635 -2.313 1.00 98.31 145 ALA A N 1
ATOM 1078 C CA . ALA A 1 145 ? 6.825 2.795 -2.931 1.00 98.31 145 ALA A CA 1
ATOM 1079 C C . ALA A 1 145 ? 6.512 2.487 -4.400 1.00 98.31 145 ALA A C 1
ATOM 1081 O O . ALA A 1 145 ? 7.406 2.568 -5.243 1.00 98.31 145 ALA A O 1
ATOM 1082 N N . LEU A 1 146 ? 5.251 2.192 -4.729 1.00 98.38 146 LEU A N 1
ATOM 1083 C CA . LEU A 1 146 ? 4.819 1.967 -6.106 1.00 98.38 146 LEU A CA 1
ATOM 1084 C C . LEU A 1 146 ? 5.058 3.208 -6.973 1.00 98.38 146 LEU A C 1
ATOM 1086 O O . LEU A 1 146 ? 5.612 3.094 -8.064 1.00 98.38 146 LEU A O 1
ATOM 1090 N N . GLN A 1 147 ? 4.690 4.393 -6.487 1.00 98.50 147 GLN A N 1
ATOM 1091 C CA . GLN A 1 147 ? 4.922 5.653 -7.196 1.00 98.50 147 GLN A CA 1
ATOM 1092 C C . GLN A 1 147 ? 6.418 5.902 -7.422 1.00 98.50 147 GLN A C 1
ATOM 1094 O O . GLN A 1 147 ? 6.828 6.215 -8.540 1.00 98.50 147 GLN A O 1
ATOM 1099 N N . ALA A 1 148 ? 7.246 5.701 -6.391 1.00 97.88 148 ALA A N 1
ATOM 1100 C CA . ALA A 1 148 ? 8.697 5.825 -6.506 1.00 97.88 148 ALA A CA 1
ATOM 1101 C C . ALA A 1 148 ? 9.290 4.825 -7.513 1.00 97.88 148 ALA A C 1
ATOM 1103 O O . ALA A 1 148 ? 10.191 5.176 -8.275 1.00 97.88 148 ALA A O 1
ATOM 1104 N N . TRP A 1 149 ? 8.769 3.595 -7.547 1.00 98.19 149 TRP A N 1
ATOM 1105 C CA . TRP A 1 149 ? 9.173 2.581 -8.516 1.00 98.19 149 TRP A CA 1
ATOM 1106 C C . TRP A 1 149 ? 8.790 2.971 -9.946 1.00 98.19 149 TRP A C 1
ATOM 1108 O O . TRP A 1 149 ? 9.646 2.958 -10.821 1.00 98.19 149 TRP A O 1
ATOM 1118 N N . VAL A 1 150 ? 7.545 3.392 -10.194 1.00 98.00 150 VAL A N 1
ATOM 1119 C CA . VAL A 1 150 ? 7.100 3.817 -11.534 1.00 98.00 150 VAL A CA 1
ATOM 1120 C C . VAL A 1 150 ? 7.965 4.960 -12.068 1.00 98.00 150 VAL A C 1
ATOM 1122 O O . VAL A 1 150 ? 8.404 4.906 -13.215 1.00 98.00 150 VAL A O 1
ATOM 1125 N N . VAL A 1 151 ? 8.261 5.961 -11.233 1.00 97.25 151 VAL A N 1
ATOM 1126 C CA . VAL A 1 151 ? 9.146 7.074 -11.610 1.00 97.25 151 VAL A CA 1
ATOM 1127 C C . VAL A 1 151 ? 10.563 6.581 -11.912 1.00 97.25 151 VAL A C 1
ATOM 1129 O O . VAL A 1 151 ? 11.177 7.052 -12.866 1.00 97.25 151 VAL A O 1
ATOM 1132 N N . SER A 1 152 ? 11.085 5.617 -11.147 1.00 95.69 152 SER A N 1
ATOM 1133 C CA . SER A 1 152 ? 12.433 5.085 -11.377 1.00 95.69 152 SER A CA 1
ATOM 1134 C C . SER A 1 152 ? 12.548 4.235 -12.644 1.00 95.69 152 SER A C 1
ATOM 1136 O O . SER A 1 152 ? 13.628 4.163 -13.219 1.00 95.69 152 SER A O 1
ATOM 1138 N N . GLN A 1 153 ? 11.453 3.631 -13.119 1.00 94.50 153 GLN A N 1
ATOM 1139 C CA . GLN A 1 153 ? 11.450 2.868 -14.374 1.00 94.50 153 GLN A CA 1
ATOM 1140 C C . GLN A 1 153 ? 11.480 3.748 -15.631 1.00 94.50 153 GLN A C 1
ATOM 1142 O O . GLN A 1 153 ? 11.795 3.248 -16.712 1.00 94.50 153 GLN A O 1
ATOM 1147 N N . GLN A 1 154 ? 11.137 5.032 -15.505 1.00 90.12 154 GLN A N 1
ATOM 1148 C CA . GLN A 1 154 ? 11.103 5.997 -16.612 1.00 90.12 154 GLN A CA 1
ATOM 1149 C C . GLN A 1 154 ? 12.447 6.709 -16.848 1.00 90.12 154 GLN A C 1
ATOM 1151 O O . GLN A 1 154 ? 12.558 7.477 -17.804 1.00 90.12 154 GLN A O 1
ATOM 1156 N N . GLN A 1 155 ? 13.438 6.477 -15.983 1.00 70.81 155 GLN A N 1
ATOM 1157 C CA . GLN A 1 155 ? 14.791 7.043 -16.062 1.00 70.81 155 GLN A CA 1
ATOM 1158 C C . GLN A 1 155 ? 15.758 6.090 -16.773 1.00 70.81 155 GLN A C 1
ATOM 1160 O O . GLN A 1 155 ? 16.658 6.596 -17.484 1.00 70.81 155 GLN A O 1
#

Sequence (155 aa):
MLQIIYRWLALLALAGALLAFGWVKGASHVQDKLDAANLSATARTAIVRQRQAEATVQVLTKYVDRVRTVHAAGETIIKEVPVYVPSDSPALPGGFRVLHDAAALGELPDPARVADAPAVPAQDAAATVAANYLTCRENAEQLTALQAWVVSQQQ

pLDDT: mean 95.25, std 5.42, range [59.97, 98.69]

Solvent-accessible surface area (backbone atoms only — not comparable to full-atom values): 8299 Å² total; per-residue (Å²): 112,70,71,60,53,52,53,52,51,52,50,51,53,50,51,51,51,52,52,51,52,52,48,54,54,52,51,50,57,50,48,55,51,50,51,52,50,49,54,53,49,52,52,51,52,51,53,51,50,49,52,38,50,53,48,47,53,54,41,50,53,54,38,53,53,50,43,52,53,49,48,56,52,35,56,51,54,44,69,41,34,59,78,79,33,42,89,83,47,74,62,39,55,14,52,53,50,46,46,51,55,20,56,76,71,74,49,81,59,62,76,79,55,31,83,78,34,63,66,39,54,43,38,59,54,49,38,51,52,46,51,50,52,35,53,52,52,46,51,50,49,50,52,52,36,50,52,54,42,57,59,51,66,76,110